Protein AF-A0A7Y6BRQ1-F1 (afdb_monomer_lite)

Sequence (86 aa):
MMYRDAVKIMRQADDSDPWAGGSAGNMSETYRARVTFATQRVIGENGQEVTSSVHIRMPGKVPVGYGDEVTFKEPNGNEKTKKIIS

Foldseek 3Di:
DDQPWKKKKWDDPPCVDVPPPDPPDGDIDIFRWDKDQPQPQDLPPPRDGDSPDIDIGGPDDDDDDQQMWMWTADPVRDIDIDGDDD

pLDDT: mean 71.27, std 12.41, range [46.69, 87.81]

Structure (mmCIF, N/CA/C/O backbone):
data_AF-A0A7Y6BRQ1-F1
#
_entry.id   AF-A0A7Y6BRQ1-F1
#
loop_
_atom_site.group_PDB
_atom_site.id
_atom_site.type_symbol
_atom_site.label_atom_id
_atom_site.label_alt_id
_atom_site.label_comp_id
_atom_site.label_asym_id
_atom_site.label_entity_id
_atom_site.label_seq_id
_atom_site.pdbx_PDB_ins_code
_atom_site.Cartn_x
_atom_site.Cartn_y
_atom_site.Cartn_z
_atom_site.occupancy
_atom_site.B_iso_or_equiv
_atom_site.auth_seq_id
_atom_site.auth_comp_id
_atom_site.auth_asym_id
_atom_site.auth_atom_id
_atom_site.pdbx_PDB_model_num
ATOM 1 N N . MET A 1 1 ? -9.503 -14.536 -0.984 1.00 55.06 1 MET A N 1
ATOM 2 C CA . MET A 1 1 ? -9.429 -13.223 -0.293 1.00 55.06 1 MET A CA 1
ATOM 3 C C . MET A 1 1 ? -9.962 -12.154 -1.240 1.00 55.06 1 MET A C 1
ATOM 5 O O . MET A 1 1 ? -9.579 -12.192 -2.398 1.00 55.06 1 MET A O 1
ATOM 9 N N . MET A 1 2 ? -10.851 -11.252 -0.804 1.00 67.31 2 MET A N 1
ATOM 10 C CA . MET A 1 2 ? -11.334 -10.147 -1.653 1.00 67.31 2 MET A CA 1
ATOM 11 C C . MET A 1 2 ? -10.421 -8.921 -1.490 1.00 67.31 2 MET A C 1
ATOM 13 O O . MET A 1 2 ? -10.228 -8.458 -0.368 1.00 67.31 2 MET A O 1
ATOM 17 N N . TYR A 1 3 ? -9.862 -8.424 -2.595 1.00 70.06 3 TYR A N 1
ATOM 18 C CA . TYR A 1 3 ? -9.088 -7.179 -2.672 1.00 70.06 3 TYR A CA 1
ATOM 19 C C . TYR A 1 3 ? -10.048 -6.061 -3.083 1.00 70.06 3 TYR A C 1
ATOM 21 O O . TYR A 1 3 ? -10.436 -5.986 -4.250 1.00 70.06 3 TYR A O 1
ATOM 29 N N . ARG A 1 4 ? -10.526 -5.282 -2.110 1.00 77.94 4 ARG A N 1
ATOM 30 C CA . ARG A 1 4 ? -11.534 -4.228 -2.323 1.00 77.94 4 ARG A CA 1
ATOM 31 C C . ARG A 1 4 ? -10.950 -2.819 -2.237 1.00 77.94 4 ARG A C 1
ATOM 33 O O . ARG A 1 4 ? -11.625 -1.879 -2.640 1.00 77.94 4 ARG A O 1
ATOM 40 N N . ASP A 1 5 ? -9.723 -2.692 -1.745 1.00 81.56 5 ASP A N 1
ATOM 41 C CA . ASP A 1 5 ? -9.066 -1.407 -1.550 1.00 81.56 5 ASP A CA 1
ATOM 42 C C . ASP A 1 5 ? -8.223 -1.053 -2.778 1.00 81.56 5 ASP A C 1
ATOM 44 O O . ASP A 1 5 ? -7.802 -1.927 -3.542 1.00 81.56 5 ASP A O 1
ATOM 48 N N . ALA A 1 6 ? -7.963 0.237 -2.959 1.00 83.56 6 ALA A N 1
ATOM 49 C CA . ALA A 1 6 ? -7.027 0.745 -3.950 1.00 83.56 6 ALA A CA 1
ATOM 50 C C . ALA A 1 6 ? -5.871 1.439 -3.229 1.00 83.56 6 ALA A C 1
ATOM 52 O O . ALA A 1 6 ? -6.080 2.167 -2.258 1.00 83.56 6 ALA A O 1
ATOM 53 N N . VAL A 1 7 ? -4.657 1.183 -3.697 1.00 85.25 7 VAL A N 1
ATOM 54 C CA . VAL A 1 7 ? -3.427 1.760 -3.163 1.00 85.25 7 VAL A CA 1
ATOM 55 C C . VAL A 1 7 ? -2.655 2.357 -4.322 1.00 85.25 7 VAL A C 1
ATOM 57 O O . VAL A 1 7 ? -2.463 1.701 -5.345 1.00 85.25 7 VAL A O 1
ATOM 60 N N . LYS A 1 8 ? -2.227 3.604 -4.166 1.00 87.81 8 LYS A N 1
ATOM 61 C CA . LYS A 1 8 ? -1.401 4.296 -5.149 1.00 87.81 8 LYS A CA 1
ATOM 62 C C . LYS A 1 8 ? 0.052 4.174 -4.722 1.00 87.81 8 LYS A C 1
ATOM 64 O O . LYS A 1 8 ? 0.380 4.481 -3.581 1.00 87.81 8 LYS A O 1
ATOM 69 N N . ILE A 1 9 ? 0.900 3.712 -5.627 1.00 85.19 9 ILE A N 1
ATOM 70 C CA . ILE A 1 9 ? 2.342 3.624 -5.417 1.00 85.19 9 ILE A CA 1
ATOM 71 C C . ILE A 1 9 ? 2.984 4.642 -6.341 1.00 85.19 9 ILE A C 1
ATOM 73 O O . ILE A 1 9 ? 2.724 4.642 -7.545 1.00 85.19 9 ILE A O 1
ATOM 77 N N . MET A 1 10 ? 3.776 5.531 -5.764 1.00 84.69 10 MET A N 1
ATOM 78 C CA . MET A 1 10 ? 4.578 6.506 -6.475 1.00 84.69 10 MET A CA 1
ATOM 79 C C . MET A 1 10 ? 6.024 6.048 -6.394 1.00 84.69 10 MET A C 1
ATOM 81 O O . MET A 1 10 ? 6.615 6.011 -5.313 1.00 84.69 10 MET A O 1
ATOM 85 N N . ARG A 1 11 ? 6.556 5.649 -7.548 1.00 79.38 11 ARG A N 1
ATOM 86 C CA . ARG A 1 11 ? 7.928 5.172 -7.643 1.00 79.38 11 ARG A CA 1
ATOM 87 C C . ARG A 1 11 ? 8.886 6.344 -7.575 1.00 79.38 11 ARG A C 1
ATOM 89 O O . ARG A 1 11 ? 8.702 7.318 -8.313 1.00 79.38 11 ARG A O 1
ATOM 96 N N . GLN A 1 12 ? 9.883 6.239 -6.702 1.00 70.62 12 GLN A N 1
ATOM 97 C CA . GLN A 1 12 ? 10.978 7.198 -6.708 1.00 70.62 12 GLN A CA 1
ATOM 98 C C . GLN A 1 12 ? 11.782 6.958 -7.990 1.00 70.62 12 GLN A C 1
ATOM 100 O O . GLN A 1 12 ? 12.120 5.821 -8.317 1.00 70.62 12 GLN A O 1
ATOM 105 N N . ALA A 1 13 ? 12.033 8.019 -8.753 1.00 62.84 13 ALA A N 1
ATOM 106 C CA . ALA A 1 13 ? 12.950 7.938 -9.877 1.00 62.84 13 ALA A CA 1
ATOM 107 C C . ALA A 1 13 ? 14.324 7.490 -9.357 1.00 62.84 13 ALA A C 1
ATOM 109 O O . ALA A 1 13 ? 14.835 8.077 -8.398 1.00 62.84 13 ALA A O 1
ATOM 110 N N . ASP A 1 14 ? 14.901 6.452 -9.966 1.00 58.31 14 ASP A N 1
ATOM 111 C CA . ASP A 1 14 ? 16.312 6.116 -9.783 1.00 58.31 14 ASP A CA 1
ATOM 112 C C . ASP A 1 14 ? 17.129 7.247 -10.419 1.00 58.31 14 ASP A C 1
ATOM 114 O O . ASP A 1 14 ? 17.504 7.208 -11.587 1.00 58.31 14 ASP A O 1
ATOM 118 N N . ASP A 1 15 ? 17.360 8.303 -9.644 1.00 54.72 15 ASP A N 1
ATOM 119 C CA . ASP A 1 15 ? 18.198 9.450 -10.010 1.00 54.72 15 ASP A CA 1
ATOM 120 C C . ASP A 1 15 ? 19.697 9.098 -9.868 1.00 54.72 15 ASP A C 1
ATOM 122 O O . ASP A 1 15 ? 20.556 9.952 -9.659 1.00 54.72 15 ASP A O 1
ATOM 126 N N . SER A 1 16 ? 20.027 7.800 -9.912 1.00 57.00 16 SER A N 1
ATOM 127 C CA . SER A 1 16 ? 21.375 7.274 -9.696 1.00 57.00 16 SER A CA 1
ATOM 128 C C . SER A 1 16 ? 22.311 7.483 -10.889 1.00 57.00 16 SER A C 1
ATOM 130 O O . SER A 1 16 ? 23.501 7.198 -10.765 1.00 57.00 16 SER A O 1
ATOM 132 N N . ASP A 1 17 ? 21.810 7.967 -12.029 1.00 55.12 17 ASP A N 1
ATOM 133 C CA . ASP A 1 17 ? 22.631 8.269 -13.203 1.00 55.12 17 ASP A CA 1
ATOM 134 C C . ASP A 1 17 ? 22.368 9.693 -13.736 1.00 55.12 17 ASP A C 1
ATOM 136 O O . ASP A 1 17 ? 21.429 9.906 -14.505 1.00 55.12 17 ASP A O 1
ATOM 140 N N . PRO A 1 18 ? 23.216 10.676 -13.379 1.00 58.47 18 PRO A N 1
ATOM 141 C CA . PRO A 1 18 ? 23.088 12.056 -13.845 1.00 58.47 18 PRO A CA 1
ATOM 142 C C . PRO A 1 18 ? 23.426 12.250 -15.338 1.00 58.47 18 PRO A C 1
ATOM 144 O O . PRO A 1 18 ? 23.283 13.362 -15.848 1.00 58.47 18 PRO A O 1
ATOM 147 N N . TRP A 1 19 ? 23.873 11.206 -16.050 1.00 62.69 19 TRP A N 1
ATOM 148 C CA . TRP A 1 19 ? 24.126 11.230 -17.498 1.00 62.69 19 TRP A CA 1
ATOM 149 C C . TRP A 1 19 ? 23.099 10.446 -18.315 1.00 62.69 19 TRP A C 1
ATOM 151 O O . TRP A 1 19 ? 23.052 10.598 -19.541 1.00 62.69 19 TRP A O 1
ATOM 161 N N . ALA 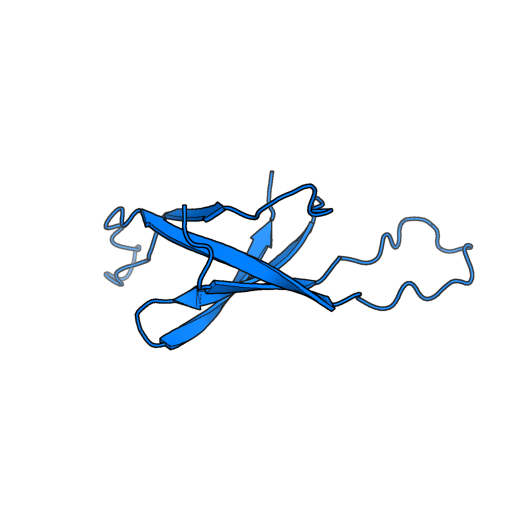A 1 20 ? 22.241 9.655 -17.670 1.00 57.59 20 ALA A N 1
ATOM 162 C CA . ALA A 1 20 ? 21.077 9.084 -18.320 1.00 57.59 20 ALA A CA 1
ATOM 163 C C . ALA A 1 20 ? 20.089 10.223 -18.600 1.00 57.59 20 ALA A C 1
ATOM 165 O O . ALA A 1 20 ? 19.343 10.656 -17.730 1.00 57.59 20 ALA A O 1
ATOM 166 N N . GLY A 1 21 ? 20.081 10.736 -19.833 1.00 46.69 21 GLY A N 1
ATOM 167 C CA . GLY A 1 21 ? 19.160 11.775 -20.315 1.00 46.69 21 GLY A CA 1
ATOM 168 C C . GLY A 1 21 ? 17.686 11.345 -20.375 1.00 46.69 21 GLY A C 1
ATOM 169 O O . GLY A 1 21 ? 16.979 11.688 -21.319 1.00 46.69 21 GLY A O 1
ATOM 170 N N . GLY A 1 22 ? 17.220 10.558 -19.409 1.00 47.25 22 GLY A N 1
ATOM 171 C CA . GLY A 1 22 ? 15.847 10.126 -19.254 1.00 47.25 22 GLY A CA 1
ATOM 172 C C . GLY A 1 22 ? 15.299 10.677 -17.953 1.00 47.25 22 GLY A C 1
ATOM 173 O O . GLY A 1 22 ? 15.582 10.147 -16.886 1.00 47.25 22 GLY A O 1
ATOM 174 N N . SER A 1 23 ? 14.465 11.711 -18.046 1.00 47.12 23 SER A N 1
ATOM 175 C CA . SER A 1 23 ? 13.563 12.082 -16.962 1.00 47.12 23 SER A CA 1
ATOM 176 C C . SER A 1 23 ? 12.628 10.903 -16.691 1.00 47.12 23 SER A C 1
ATOM 178 O O . SER A 1 23 ? 11.553 10.800 -17.285 1.00 47.12 23 SER A O 1
ATOM 180 N N . ALA A 1 24 ? 13.035 9.987 -15.814 1.00 51.28 24 ALA A N 1
ATOM 181 C CA . ALA A 1 24 ? 12.140 9.012 -15.222 1.00 51.28 24 ALA A CA 1
ATOM 182 C C . ALA A 1 24 ? 11.195 9.791 -14.301 1.00 51.28 24 ALA A C 1
ATOM 184 O O . ALA A 1 24 ? 11.416 9.911 -13.105 1.00 51.28 24 ALA A O 1
ATOM 185 N N . GLY A 1 25 ? 10.180 10.434 -14.882 1.00 55.28 25 GLY A N 1
ATOM 186 C CA . GLY A 1 25 ? 9.172 11.148 -14.113 1.00 55.28 25 GLY A CA 1
ATOM 187 C C . GLY A 1 25 ? 8.550 10.198 -13.097 1.00 55.28 25 GLY A C 1
ATOM 188 O O . GLY A 1 25 ? 8.345 9.024 -13.404 1.00 55.28 25 GLY A O 1
ATOM 189 N N . ASN A 1 26 ? 8.266 10.700 -11.895 1.00 61.09 26 ASN A N 1
ATOM 190 C CA . ASN A 1 26 ? 7.642 9.920 -10.830 1.00 61.09 26 ASN A CA 1
ATOM 191 C C . ASN A 1 26 ? 6.435 9.141 -11.381 1.00 61.09 26 ASN A C 1
ATOM 193 O O . ASN A 1 26 ? 5.406 9.729 -11.728 1.00 61.09 26 ASN A O 1
ATOM 197 N N . MET A 1 27 ? 6.567 7.818 -11.500 1.00 65.69 27 MET A N 1
ATOM 198 C CA . MET A 1 27 ? 5.516 6.975 -12.064 1.00 65.69 27 MET A CA 1
ATOM 199 C C . MET A 1 27 ? 4.553 6.601 -10.948 1.00 65.69 27 MET A C 1
ATOM 201 O O . MET A 1 27 ? 4.917 5.874 -10.022 1.00 65.69 27 MET A O 1
ATOM 205 N N . SER 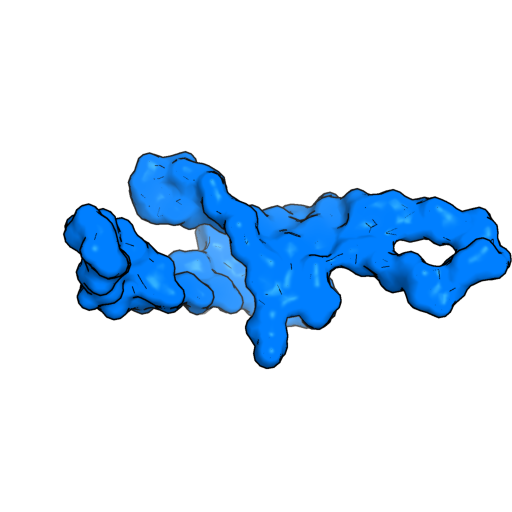A 1 28 ? 3.324 7.112 -11.032 1.00 76.44 28 SER A N 1
ATOM 206 C CA . SER A 1 28 ? 2.267 6.744 -10.098 1.00 76.44 28 SER A CA 1
ATOM 207 C C . SER A 1 28 ? 1.338 5.701 -10.705 1.00 76.44 28 SER A C 1
ATOM 209 O O . SER A 1 28 ? 0.679 5.977 -11.708 1.00 76.44 28 SER A O 1
ATOM 211 N N . GLU A 1 29 ? 1.234 4.541 -10.067 1.00 81.56 29 GLU A N 1
ATOM 212 C CA . GLU A 1 29 ? 0.339 3.460 -10.479 1.00 81.56 29 GLU A CA 1
ATOM 213 C C . GLU A 1 29 ? -0.619 3.099 -9.342 1.00 81.56 29 GLU A C 1
ATOM 215 O O . GLU A 1 29 ? -0.271 3.151 -8.163 1.00 81.56 29 GLU A O 1
ATOM 220 N N . THR A 1 30 ? -1.865 2.770 -9.692 1.00 84.88 30 THR A N 1
ATOM 221 C CA . THR A 1 30 ? -2.887 2.362 -8.719 1.00 84.88 30 THR A CA 1
ATOM 222 C C . THR A 1 30 ? -3.117 0.864 -8.800 1.00 84.88 30 THR A C 1
ATOM 224 O O . THR A 1 30 ? -3.487 0.334 -9.845 1.00 84.88 30 THR A O 1
ATOM 227 N N . TYR A 1 31 ? -2.953 0.193 -7.666 1.00 84.94 31 TYR A N 1
ATOM 228 C CA . TYR A 1 31 ? -3.102 -1.246 -7.528 1.00 84.94 31 TYR A CA 1
ATOM 229 C C . TYR A 1 31 ? -4.296 -1.582 -6.646 1.00 84.94 31 TYR A C 1
ATOM 231 O O . TYR A 1 31 ? -4.587 -0.903 -5.659 1.00 84.94 31 TYR A O 1
ATOM 239 N N . ARG A 1 32 ? -4.977 -2.683 -6.975 1.00 85.00 32 ARG A N 1
ATOM 240 C CA . ARG A 1 32 ? -5.939 -3.287 -6.051 1.00 85.00 32 ARG A CA 1
ATOM 241 C C . ARG A 1 32 ? -5.177 -3.924 -4.903 1.00 85.00 32 ARG A C 1
ATOM 243 O O . ARG A 1 32 ? -4.226 -4.663 -5.127 1.00 85.00 32 ARG A O 1
ATOM 250 N N . ALA A 1 33 ? -5.619 -3.682 -3.684 1.00 85.69 33 ALA A N 1
ATOM 251 C CA . ALA A 1 33 ? -4.995 -4.216 -2.492 1.00 85.69 33 ALA A CA 1
ATOM 252 C C . ALA A 1 33 ? -6.044 -4.579 -1.438 1.00 85.69 33 ALA A C 1
ATOM 254 O O . ALA A 1 33 ? -7.253 -4.397 -1.603 1.00 85.69 33 ALA A O 1
ATOM 255 N N . ARG A 1 34 ? -5.554 -5.152 -0.347 1.00 83.81 34 ARG A N 1
ATOM 256 C CA . ARG A 1 34 ? -6.271 -5.274 0.909 1.00 83.81 34 ARG A CA 1
ATOM 257 C C . ARG A 1 34 ? -5.445 -4.589 1.979 1.00 83.81 34 ARG A C 1
ATOM 259 O O . ARG A 1 34 ? -4.350 -5.059 2.294 1.00 83.81 34 ARG A O 1
ATOM 266 N N . VAL A 1 35 ? -5.975 -3.507 2.529 1.00 83.38 35 VAL A N 1
ATOM 267 C CA . VAL A 1 35 ? -5.332 -2.748 3.598 1.00 83.38 35 VAL A CA 1
ATOM 268 C C . VAL A 1 35 ? -5.899 -3.235 4.925 1.00 83.38 35 VAL A C 1
ATOM 270 O O . VAL A 1 35 ? -7.102 -3.221 5.161 1.00 83.38 35 VAL A O 1
ATOM 273 N N . THR A 1 36 ? -5.030 -3.755 5.784 1.00 82.62 36 THR A N 1
ATOM 274 C CA . THR A 1 36 ? -5.390 -4.236 7.118 1.00 82.62 36 THR A CA 1
ATOM 275 C C . THR A 1 36 ? -4.663 -3.392 8.147 1.00 82.62 36 THR A C 1
ATOM 277 O O . THR A 1 36 ? -3.437 -3.329 8.154 1.00 82.62 36 THR A O 1
ATOM 280 N N . PHE A 1 37 ? -5.417 -2.758 9.032 1.00 76.44 37 PHE A N 1
ATOM 281 C CA . PHE A 1 37 ? -4.870 -1.920 10.089 1.00 76.44 37 PHE A CA 1
ATOM 282 C C . PHE A 1 37 ? -4.645 -2.792 11.322 1.00 76.44 37 PHE A C 1
ATOM 284 O O . PHE A 1 37 ? -5.597 -3.291 11.917 1.00 76.44 37 PHE A O 1
ATOM 291 N N . ALA A 1 38 ? -3.382 -3.017 11.679 1.00 68.06 38 ALA A N 1
ATOM 292 C CA . ALA A 1 38 ? -3.028 -3.597 12.964 1.00 68.06 38 ALA A CA 1
ATOM 293 C C . ALA A 1 38 ? -2.881 -2.428 13.942 1.00 68.06 38 ALA A C 1
ATOM 295 O O . ALA A 1 38 ? -1.835 -1.786 14.044 1.00 68.06 38 ALA A O 1
ATOM 296 N N . THR A 1 39 ? -3.976 -2.085 14.610 1.00 59.00 39 THR A N 1
ATOM 297 C CA . THR A 1 39 ? -3.992 -1.044 15.636 1.00 59.00 39 THR A CA 1
ATOM 298 C C . THR A 1 39 ? -3.214 -1.527 16.857 1.00 59.00 39 THR A C 1
ATOM 300 O O . THR A 1 39 ? -3.781 -2.122 17.768 1.00 59.00 39 THR A O 1
ATOM 303 N N . GLN A 1 40 ? -1.909 -1.268 16.899 1.00 49.94 40 GLN A N 1
ATOM 304 C CA . GLN A 1 40 ? -1.250 -1.056 18.182 1.00 49.94 40 GLN A CA 1
ATOM 305 C C . GLN A 1 40 ? -1.541 0.382 18.591 1.00 49.94 40 GLN A C 1
ATOM 307 O O . GLN A 1 40 ? -1.199 1.324 17.876 1.00 49.94 40 GLN A O 1
ATOM 312 N N . ARG A 1 41 ? -2.242 0.524 19.715 1.00 51.09 41 ARG A N 1
ATOM 313 C CA . ARG A 1 41 ? -2.535 1.792 20.373 1.00 51.09 41 ARG A CA 1
ATOM 314 C C . ARG A 1 41 ? -1.217 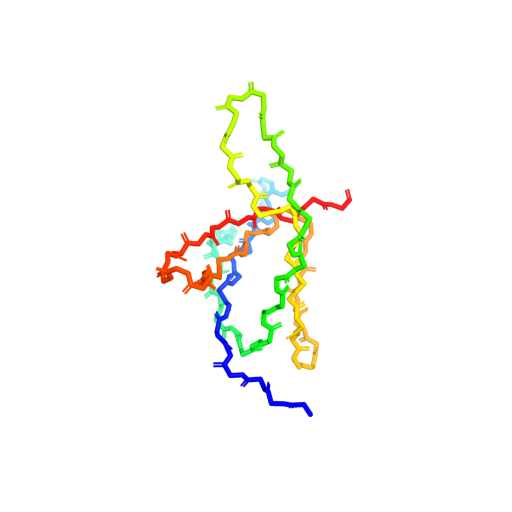2.369 20.885 1.00 51.09 41 ARG A C 1
ATOM 316 O O . ARG A 1 41 ? -0.813 2.080 22.005 1.00 51.09 41 ARG A O 1
ATOM 323 N N . VAL A 1 42 ? -0.509 3.110 20.040 1.00 52.88 42 VAL A N 1
ATOM 324 C CA . VAL A 1 42 ? 0.697 3.826 20.454 1.00 52.88 42 VAL A CA 1
ATOM 325 C C . VAL A 1 42 ? 0.252 5.224 20.842 1.00 52.88 42 VAL A C 1
ATOM 327 O O . VAL A 1 42 ? -0.196 6.004 20.003 1.00 52.88 42 VAL A O 1
ATOM 330 N N . ILE A 1 43 ? 0.310 5.494 22.142 1.00 54.66 43 ILE A N 1
ATOM 331 C CA . ILE A 1 43 ? 0.171 6.839 22.688 1.00 54.66 43 ILE A CA 1
ATOM 332 C C . ILE A 1 43 ? 1.445 7.568 22.255 1.00 54.66 43 ILE A C 1
ATOM 334 O O . ILE A 1 43 ? 2.526 7.245 22.742 1.00 54.66 43 ILE A O 1
ATOM 338 N N . GLY A 1 44 ? 1.347 8.472 21.276 1.00 56.38 44 GLY A N 1
ATOM 339 C CA . GLY A 1 44 ? 2.477 9.338 20.929 1.00 56.38 44 GLY A CA 1
ATOM 340 C C . GLY A 1 44 ? 2.870 10.221 22.119 1.00 56.38 44 GLY A C 1
ATOM 341 O O . GLY A 1 44 ? 2.076 10.387 23.043 1.00 56.38 44 GLY A O 1
ATOM 342 N N . GLU A 1 45 ? 4.053 10.843 22.092 1.00 57.12 45 GLU A N 1
ATOM 343 C CA . GLU A 1 45 ? 4.549 11.710 23.187 1.00 57.12 45 GLU A CA 1
ATOM 344 C C . GLU A 1 45 ? 3.580 12.849 23.581 1.00 57.12 45 GLU A C 1
ATOM 346 O O . GLU A 1 45 ? 3.654 13.359 24.693 1.00 57.12 45 GLU A O 1
ATOM 351 N N . ASN A 1 46 ? 2.606 13.179 22.719 1.00 60.53 46 ASN A N 1
ATOM 352 C CA . ASN A 1 46 ? 1.563 14.187 22.947 1.00 60.53 46 ASN A CA 1
ATOM 353 C C . ASN A 1 46 ? 0.140 13.611 23.147 1.00 60.53 46 ASN A C 1
ATOM 355 O O . ASN A 1 46 ? -0.843 14.326 22.965 1.00 60.53 46 ASN A O 1
ATOM 359 N N . GLY A 1 47 ? -0.016 12.317 23.450 1.00 58.97 47 GLY A N 1
ATOM 360 C CA . GLY A 1 47 ? -1.331 11.710 23.714 1.00 58.97 47 GLY A CA 1
ATOM 361 C C . GLY A 1 47 ? -2.213 11.462 22.481 1.00 58.97 47 GLY A C 1
ATOM 362 O O . GLY A 1 47 ? -3.360 11.046 22.626 1.00 58.97 47 GLY A O 1
ATOM 363 N N . GLN A 1 48 ? -1.704 11.693 21.267 1.00 56.94 48 GLN A N 1
ATOM 364 C CA . GLN A 1 48 ? -2.428 11.381 20.032 1.00 56.94 48 GLN A CA 1
ATOM 365 C C . GLN A 1 48 ? -2.371 9.878 19.735 1.00 56.94 48 GLN A C 1
ATOM 367 O O . GLN A 1 48 ? -1.297 9.272 19.759 1.00 56.94 48 GLN A O 1
ATOM 372 N N . GLU A 1 49 ? -3.528 9.279 19.440 1.00 55.75 49 GLU A N 1
ATOM 373 C CA . GLU A 1 49 ? -3.616 7.893 18.978 1.00 55.75 49 GLU A CA 1
ATOM 374 C C . GLU A 1 49 ? -3.043 7.789 17.560 1.00 55.75 49 GLU A C 1
ATOM 376 O O . GLU A 1 49 ? -3.622 8.294 16.597 1.00 55.75 49 GLU A O 1
ATOM 381 N N . VAL A 1 50 ? -1.889 7.131 17.418 1.00 57.00 50 VAL A N 1
ATOM 382 C CA . VAL A 1 50 ? -1.264 6.901 16.111 1.00 57.00 50 VAL A CA 1
ATOM 383 C C . VAL A 1 50 ? -1.476 5.449 15.694 1.00 57.00 50 VAL A C 1
ATOM 385 O O . VAL A 1 50 ? -1.084 4.520 16.400 1.00 57.00 50 VAL A O 1
ATOM 388 N N . THR A 1 51 ? -2.058 5.235 14.510 1.00 60.75 51 THR A N 1
ATOM 389 C CA . 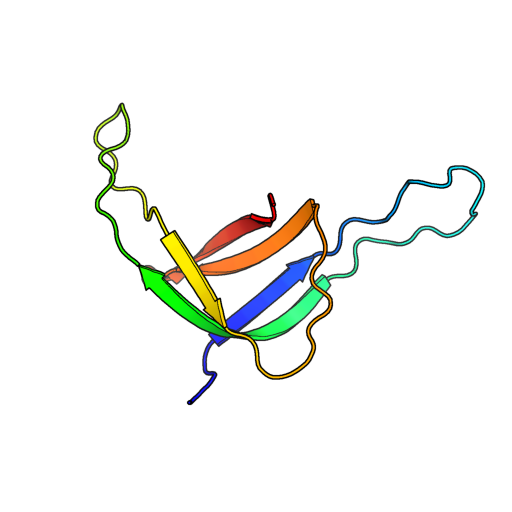THR A 1 51 ? -2.123 3.914 13.868 1.00 60.75 51 THR A CA 1
ATOM 390 C C . THR A 1 51 ? -0.705 3.418 13.582 1.00 60.75 51 THR A C 1
ATOM 392 O O . THR A 1 51 ? -0.067 3.843 12.613 1.00 60.75 51 THR A O 1
ATOM 395 N N . SER A 1 52 ? -0.204 2.536 14.448 1.00 62.84 52 SER A N 1
ATOM 396 C CA . SER A 1 52 ? 1.195 2.103 14.430 1.00 62.84 52 SER A CA 1
ATOM 397 C C . SER A 1 52 ? 1.531 1.193 13.244 1.00 62.84 52 SER A C 1
ATOM 399 O O . SER A 1 52 ? 2.558 1.395 12.601 1.00 62.84 52 SER A O 1
ATOM 401 N N . SER A 1 53 ? 0.654 0.248 12.880 1.00 71.12 53 SER A N 1
ATOM 402 C CA . SER A 1 53 ? 0.967 -0.762 11.859 1.00 71.12 53 SER A CA 1
ATOM 403 C C . SER A 1 53 ? -0.122 -0.896 10.792 1.00 71.12 53 SER A C 1
ATOM 405 O O . SER A 1 53 ? -1.301 -1.099 11.088 1.00 71.12 53 SER A O 1
ATOM 407 N N . VAL A 1 54 ? 0.281 -0.812 9.523 1.00 78.31 54 VAL A N 1
ATOM 408 C CA . VAL A 1 54 ? -0.594 -1.003 8.358 1.00 78.31 54 VAL A CA 1
ATOM 409 C C . VAL A 1 54 ? -0.012 -2.116 7.499 1.00 78.31 54 VAL A C 1
ATOM 411 O O . VAL A 1 54 ? 1.120 -2.023 7.038 1.00 78.31 54 VAL A O 1
ATOM 414 N N . HIS A 1 55 ? -0.793 -3.166 7.276 1.00 83.75 55 HIS A N 1
ATOM 415 C CA . HIS A 1 55 ? -0.440 -4.275 6.403 1.00 83.75 55 HIS A CA 1
ATOM 416 C C . HIS A 1 55 ? -1.184 -4.141 5.081 1.00 83.75 55 HIS A C 1
ATOM 418 O O . HIS A 1 55 ? -2.408 -4.262 5.037 1.00 83.75 55 HIS A O 1
ATOM 424 N N . ILE A 1 56 ? -0.448 -3.940 3.993 1.00 84.00 56 ILE A N 1
ATOM 425 C CA . ILE A 1 56 ? -1.012 -3.846 2.648 1.00 84.00 56 ILE A CA 1
ATOM 426 C C . ILE A 1 56 ? -0.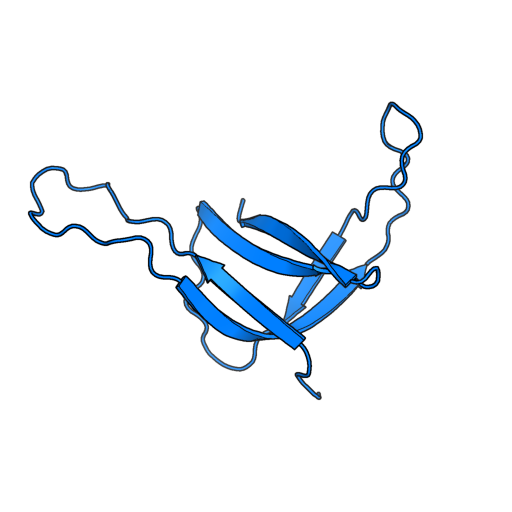687 -5.139 1.906 1.00 84.00 56 ILE A C 1
ATOM 428 O O . ILE A 1 56 ? 0.476 -5.478 1.712 1.00 84.00 56 ILE A O 1
ATOM 432 N N . ARG A 1 57 ? -1.717 -5.886 1.502 1.00 84.50 57 ARG A N 1
ATOM 433 C CA . ARG A 1 57 ? -1.568 -7.106 0.696 1.00 84.50 57 ARG A CA 1
ATOM 434 C C . ARG A 1 57 ? -2.041 -6.838 -0.721 1.00 84.50 57 ARG A C 1
ATOM 436 O O . ARG A 1 57 ? -3.206 -6.499 -0.915 1.00 84.50 57 ARG A O 1
ATOM 443 N N . MET A 1 58 ? -1.176 -7.043 -1.702 1.00 84.25 58 MET A N 1
ATOM 444 C CA . MET A 1 58 ? -1.491 -6.852 -3.120 1.00 84.25 58 MET A CA 1
ATOM 445 C C . MET A 1 58 ? -1.533 -8.213 -3.835 1.00 84.25 58 MET A C 1
ATOM 447 O O . MET A 1 58 ? -0.805 -9.125 -3.437 1.00 84.25 58 MET A O 1
ATOM 451 N N . PRO A 1 59 ? -2.413 -8.411 -4.832 1.00 80.88 59 PRO A N 1
ATOM 452 C CA . PRO A 1 59 ? -2.415 -9.611 -5.654 1.00 80.88 59 PRO A CA 1
ATOM 453 C C . PRO A 1 59 ? -1.322 -9.535 -6.728 1.00 80.88 59 PRO A C 1
ATOM 455 O O . PRO A 1 59 ? -1.164 -8.515 -7.393 1.00 80.88 59 PRO A O 1
ATOM 458 N N . GLY A 1 60 ? -0.626 -10.650 -6.953 1.00 78.94 60 GLY A N 1
ATOM 459 C CA . GLY A 1 60 ? 0.382 -10.764 -8.009 1.00 78.94 60 GLY A CA 1
ATOM 460 C C . GLY A 1 60 ? 1.714 -10.083 -7.678 1.00 78.94 60 GLY A C 1
ATOM 461 O O . GLY A 1 60 ? 2.015 -9.790 -6.522 1.00 78.94 60 GLY A O 1
ATOM 462 N N . LYS A 1 61 ? 2.537 -9.879 -8.713 1.00 75.94 61 LYS A N 1
ATOM 463 C CA . LYS A 1 61 ? 3.839 -9.215 -8.601 1.00 75.94 61 LYS A CA 1
ATOM 464 C C . LYS A 1 61 ? 3.646 -7.711 -8.786 1.00 75.94 61 LYS A C 1
ATOM 466 O O . LYS A 1 61 ? 3.488 -7.256 -9.914 1.00 75.94 61 LYS A O 1
ATOM 471 N N . VAL A 1 62 ? 3.660 -6.963 -7.686 1.00 78.44 62 VAL A N 1
ATOM 472 C CA . VAL A 1 62 ? 3.695 -5.495 -7.718 1.00 78.44 62 VAL A CA 1
ATOM 473 C C . VAL A 1 62 ? 5.148 -5.049 -7.544 1.00 78.44 62 VAL A C 1
ATOM 475 O O . VAL A 1 62 ? 5.784 -5.482 -6.580 1.00 78.44 62 VAL A O 1
ATOM 478 N N . PRO A 1 63 ? 5.708 -4.256 -8.474 1.00 73.38 63 PRO A N 1
ATOM 479 C CA . PRO A 1 63 ? 7.054 -3.720 -8.335 1.00 73.38 63 PRO A CA 1
ATOM 480 C C . PRO A 1 63 ? 7.044 -2.646 -7.245 1.00 73.38 63 PRO A C 1
ATOM 482 O O . PRO A 1 63 ? 6.574 -1.535 -7.467 1.00 73.38 63 PRO A O 1
ATOM 485 N N . VAL A 1 64 ? 7.520 -3.013 -6.057 1.00 76.38 64 VAL A N 1
ATOM 486 C CA . VAL A 1 64 ? 7.632 -2.122 -4.901 1.00 76.38 64 VAL A CA 1
ATOM 487 C C . VAL A 1 64 ? 9.101 -2.048 -4.505 1.00 76.38 64 VAL A C 1
ATOM 489 O O . VAL A 1 64 ? 9.705 -3.079 -4.201 1.00 76.38 64 VAL A O 1
ATOM 492 N N . GLY A 1 65 ? 9.671 -0.850 -4.565 1.00 75.75 65 GLY A N 1
ATOM 493 C CA . GLY A 1 65 ? 11.066 -0.560 -4.260 1.00 75.75 65 GLY A CA 1
ATOM 494 C C . GLY A 1 65 ? 11.262 0.139 -2.916 1.00 75.75 65 GLY A C 1
ATOM 495 O O . GLY A 1 65 ? 10.324 0.624 -2.280 1.00 75.75 65 GLY A O 1
ATOM 496 N N . TYR A 1 66 ? 12.522 0.194 -2.480 1.00 73.94 66 TYR A N 1
ATOM 497 C CA . TYR A 1 66 ? 12.923 1.053 -1.370 1.00 73.94 66 TYR A CA 1
ATOM 498 C C . TYR A 1 66 ? 12.800 2.519 -1.789 1.00 73.94 66 TYR A C 1
ATOM 500 O O . TYR A 1 66 ? 13.224 2.892 -2.878 1.00 73.94 66 TYR A O 1
ATOM 508 N N . GLY A 1 67 ? 12.243 3.352 -0.915 1.00 74.19 67 GLY A N 1
ATOM 509 C CA . GLY A 1 67 ? 12.055 4.771 -1.198 1.00 74.19 67 GLY A CA 1
ATOM 510 C C . GLY A 1 67 ? 10.765 5.116 -1.947 1.00 74.19 67 GLY A C 1
ATOM 511 O O . GLY A 1 67 ? 10.420 6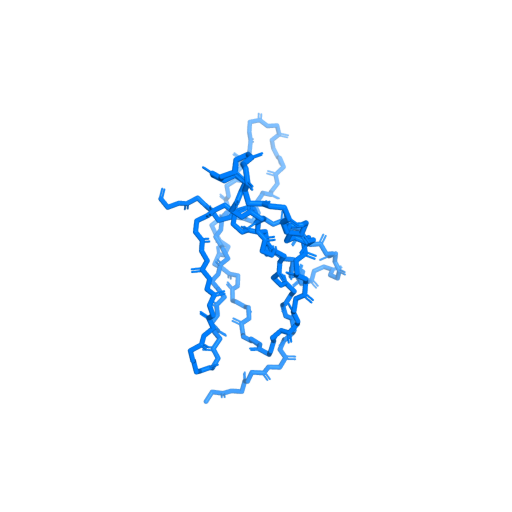.295 -2.006 1.00 74.19 67 GLY A O 1
ATOM 512 N N . ASP A 1 68 ? 10.013 4.118 -2.414 1.00 80.25 68 ASP A N 1
ATOM 513 C CA . ASP A 1 68 ? 8.688 4.327 -2.992 1.00 80.25 68 ASP A CA 1
ATOM 514 C C . ASP A 1 68 ? 7.706 4.864 -1.948 1.00 80.25 68 ASP A C 1
ATOM 516 O O . ASP A 1 68 ? 7.746 4.521 -0.758 1.00 80.25 68 ASP A O 1
ATOM 520 N N . GLU A 1 69 ? 6.780 5.695 -2.409 1.00 84.62 69 GLU A N 1
ATOM 521 C CA . GLU A 1 69 ? 5.709 6.229 -1.584 1.00 84.62 69 GLU A CA 1
ATOM 522 C C . GLU A 1 69 ? 4.407 5.486 -1.855 1.00 84.62 69 GLU A C 1
ATOM 524 O O . GLU A 1 69 ? 4.008 5.260 -2.996 1.00 84.62 69 GLU A O 1
ATOM 529 N N . VAL A 1 70 ? 3.719 5.111 -0.783 1.00 86.19 70 VAL A N 1
ATOM 530 C CA . VAL A 1 70 ? 2.467 4.368 -0.838 1.00 86.19 70 VAL A CA 1
ATOM 531 C C . VAL A 1 70 ? 1.365 5.207 -0.219 1.00 86.19 70 VAL A C 1
ATOM 533 O O . VAL A 1 70 ? 1.374 5.468 0.985 1.00 86.19 70 VAL A O 1
ATOM 536 N N . THR A 1 71 ? 0.392 5.597 -1.035 1.00 87.50 71 THR A N 1
ATOM 537 C CA . THR A 1 71 ? -0.821 6.293 -0.608 1.00 87.50 71 THR A CA 1
ATOM 538 C C . THR A 1 71 ? -1.975 5.307 -0.490 1.00 87.50 71 THR A C 1
ATOM 540 O O . THR A 1 71 ? -2.321 4.600 -1.441 1.00 87.50 71 THR A O 1
ATOM 543 N N . PHE A 1 72 ? -2.595 5.265 0.685 1.00 86.25 72 PHE A N 1
ATOM 544 C CA . PHE A 1 72 ? -3.756 4.428 0.973 1.00 86.25 72 PHE A CA 1
ATOM 545 C C . PHE A 1 72 ? -4.793 5.202 1.785 1.00 86.25 72 PHE A C 1
ATOM 547 O O . PHE A 1 72 ? -4.484 6.200 2.434 1.00 86.25 72 PHE A O 1
ATOM 554 N N . LYS A 1 73 ? -6.036 4.720 1.763 1.00 83.44 73 LYS A N 1
ATOM 555 C CA . LYS A 1 73 ? -7.142 5.310 2.517 1.00 83.44 73 LYS A CA 1
ATOM 556 C C . LYS A 1 73 ? -7.268 4.648 3.888 1.00 83.44 73 LYS A C 1
ATOM 558 O O . LYS A 1 73 ? -7.370 3.427 3.977 1.00 83.44 73 LYS A O 1
ATOM 563 N N . GLU A 1 74 ? -7.244 5.444 4.949 1.00 77.94 74 GLU A N 1
ATOM 564 C CA . GLU A 1 74 ? -7.506 5.009 6.322 1.00 77.94 74 GLU A CA 1
ATOM 565 C C . GLU A 1 74 ? -9.020 4.790 6.564 1.00 77.94 74 GLU A C 1
ATOM 567 O O . GLU A 1 74 ? -9.854 5.289 5.801 1.00 77.94 74 GLU A O 1
ATOM 572 N N . PRO A 1 75 ? -9.423 4.071 7.634 1.00 73.19 75 PRO A N 1
ATOM 573 C CA . PRO A 1 75 ? -10.837 3.807 7.933 1.00 73.19 75 PRO A CA 1
ATOM 574 C C . PRO A 1 75 ? -11.664 5.071 8.202 1.00 73.19 75 PRO A C 1
ATOM 576 O O . PRO A 1 75 ? -12.872 5.071 7.992 1.00 73.19 75 PRO A O 1
ATOM 579 N N . ASN A 1 76 ? -11.012 6.151 8.645 1.00 76.50 76 ASN A N 1
ATOM 580 C CA . ASN A 1 76 ? -11.607 7.479 8.844 1.00 76.50 76 ASN A CA 1
ATOM 581 C C . ASN A 1 76 ? -11.890 8.218 7.517 1.00 76.50 76 ASN A C 1
ATOM 583 O O . ASN A 1 76 ? -12.442 9.313 7.534 1.00 76.50 76 ASN A O 1
ATOM 587 N N . GLY A 1 77 ? -11.513 7.633 6.377 1.00 74.06 77 GLY A N 1
ATOM 588 C CA . GLY A 1 77 ? -11.684 8.214 5.053 1.00 74.06 77 GLY A CA 1
ATOM 589 C C . GLY A 1 77 ? -10.537 9.115 4.594 1.00 74.06 77 GLY A C 1
ATOM 590 O O . GLY A 1 77 ? -10.556 9.524 3.434 1.00 74.06 77 GLY A O 1
ATOM 591 N N . ASN A 1 78 ? -9.542 9.377 5.444 1.00 81.31 78 ASN A N 1
ATOM 592 C CA . ASN A 1 78 ? -8.384 10.195 5.102 1.00 81.31 78 ASN A CA 1
ATOM 593 C C . ASN A 1 78 ? -7.386 9.404 4.255 1.00 81.31 78 ASN A C 1
ATOM 595 O O . ASN A 1 78 ? -7.160 8.214 4.479 1.00 81.31 78 ASN A O 1
ATOM 599 N N . GLU A 1 79 ? -6.763 10.072 3.290 1.00 82.69 79 GLU A N 1
ATOM 600 C CA . GLU A 1 79 ? -5.641 9.507 2.547 1.00 82.69 79 GLU A CA 1
ATOM 601 C C . GLU A 1 79 ? -4.343 9.735 3.313 1.00 82.69 79 GLU A C 1
ATOM 603 O O . GLU A 1 79 ? -4.103 10.806 3.872 1.00 82.69 79 GLU A O 1
ATOM 608 N N . LYS A 1 80 ? -3.497 8.710 3.343 1.00 83.31 80 LYS A N 1
ATOM 609 C CA . LYS A 1 80 ? -2.206 8.756 4.013 1.00 83.31 80 LYS A CA 1
ATOM 610 C C . LYS A 1 80 ? -1.140 8.216 3.090 1.00 83.31 80 LYS A C 1
ATOM 612 O O . LYS A 1 80 ? -1.260 7.101 2.588 1.00 83.31 80 LYS A O 1
ATOM 617 N N . THR A 1 81 ? -0.091 9.005 2.909 1.00 83.06 81 THR A N 1
ATOM 618 C CA . THR A 1 81 ? 1.104 8.609 2.170 1.00 83.06 81 THR A CA 1
ATOM 619 C C . THR A 1 81 ? 2.179 8.193 3.163 1.00 83.06 81 THR A C 1
ATOM 621 O O . THR A 1 81 ? 2.463 8.914 4.120 1.00 83.06 81 THR A O 1
ATOM 624 N N . LYS A 1 82 ? 2.760 7.010 2.965 1.00 82.31 82 LYS A N 1
ATOM 625 C CA . LYS A 1 82 ? 3.916 6.530 3.726 1.00 82.31 82 LYS A CA 1
ATOM 626 C C . LYS A 1 82 ? 5.032 6.123 2.776 1.00 82.31 82 LYS A C 1
ATOM 628 O O . LYS A 1 82 ? 4.779 5.434 1.794 1.00 82.31 82 LYS A O 1
ATOM 633 N N . LYS A 1 83 ? 6.260 6.508 3.112 1.00 80.75 83 LYS A N 1
ATOM 634 C CA . LYS A 1 83 ? 7.466 6.057 2.418 1.00 80.75 83 LYS A CA 1
ATOM 635 C C . LYS A 1 83 ? 7.846 4.657 2.892 1.00 80.75 83 LYS A C 1
ATOM 637 O O . LYS A 1 83 ? 7.791 4.379 4.092 1.00 80.75 83 LYS A O 1
ATOM 642 N N . ILE A 1 84 ? 8.216 3.785 1.962 1.00 75.75 84 ILE A N 1
ATOM 643 C CA . ILE A 1 84 ? 8.716 2.450 2.281 1.00 75.75 84 ILE A CA 1
ATOM 644 C C . ILE A 1 84 ? 10.167 2.577 2.735 1.00 75.75 84 ILE A C 1
ATOM 646 O O . ILE A 1 84 ? 11.056 2.919 1.955 1.00 75.75 84 ILE A O 1
ATOM 650 N N . ILE A 1 85 ? 10.369 2.298 4.020 1.00 66.94 85 ILE A N 1
ATOM 651 C CA . ILE A 1 85 ? 11.670 2.125 4.659 1.00 66.94 85 ILE A CA 1
ATOM 652 C C . ILE A 1 85 ? 11.836 0.628 4.950 1.00 66.94 85 ILE A C 1
ATOM 654 O O . ILE A 1 85 ? 10.942 0.020 5.542 1.00 66.94 85 ILE A O 1
ATOM 658 N N . SER A 1 86 ? 12.912 0.026 4.437 1.00 53.31 86 SER A N 1
ATOM 659 C CA . SER A 1 86 ? 13.287 -1.366 4.727 1.00 53.31 86 SER A CA 1
ATOM 660 C C . SER A 1 86 ? 14.061 -1.472 6.031 1.00 53.31 86 SER A C 1
ATOM 662 O O . SER A 1 86 ? 14.693 -0.468 6.424 1.00 53.31 86 SER A O 1
#

Secondary structure (DSSP, 8-state):
----EEEEEEPPP----TT--------EEEEEEEEEEEEEEEE-TTS-EEEEEEEEE-SS-----TT-EEEEE-TTS-EEEEE---

Radius of gyration: 15.52 Å; chains: 1; bounding box: 36×27×44 Å

Organism: NCBI:txid248903